Protein AF-A0A933JXA4-F1 (afdb_monomer_lite)

Structure (mmCIF, N/CA/C/O backbone):
data_AF-A0A933JXA4-F1
#
_entry.id   AF-A0A933JXA4-F1
#
loop_
_atom_site.group_PDB
_atom_site.id
_atom_site.type_symbol
_atom_site.label_atom_id
_atom_site.label_alt_id
_atom_site.label_comp_id
_atom_site.label_asym_id
_atom_site.label_entity_id
_atom_site.label_seq_id
_atom_site.pdbx_PDB_ins_code
_atom_site.Cartn_x
_atom_site.Cartn_y
_atom_site.Cartn_z
_atom_site.occupancy
_atom_site.B_iso_or_equiv
_atom_site.auth_seq_id
_atom_site.auth_comp_id
_atom_site.auth_asym_id
_atom_site.auth_atom_id
_atom_site.pdbx_PDB_model_num
ATOM 1 N N . MET A 1 1 ? -18.574 -13.509 9.009 1.00 52.78 1 MET A N 1
ATOM 2 C CA . MET A 1 1 ? -18.411 -13.246 10.457 1.00 52.78 1 MET A CA 1
ATOM 3 C C . MET A 1 1 ? -16.922 -13.325 10.754 1.00 52.78 1 MET A C 1
ATOM 5 O O . MET A 1 1 ? -16.313 -14.277 10.286 1.00 52.78 1 MET A O 1
ATOM 9 N N . LYS A 1 2 ? -16.313 -12.320 11.395 1.00 67.38 2 LYS A N 1
ATOM 10 C CA . LYS A 1 2 ? -14.882 -12.380 11.753 1.00 67.38 2 LYS A CA 1
ATOM 11 C C . LYS A 1 2 ? -14.709 -13.347 12.927 1.00 67.38 2 LYS A C 1
ATOM 13 O O . LYS A 1 2 ? -15.481 -13.249 13.876 1.00 67.38 2 LYS A O 1
ATOM 18 N N . SER A 1 3 ? -13.765 -14.282 12.828 1.00 77.12 3 SER A N 1
ATOM 19 C CA . SER A 1 3 ? -13.512 -15.316 13.844 1.00 77.12 3 SER A CA 1
ATOM 20 C C . SER A 1 3 ? -12.386 -14.953 14.807 1.00 77.12 3 SER A C 1
ATOM 22 O O . SER A 1 3 ? -12.385 -15.422 15.941 1.00 77.12 3 SER A O 1
ATOM 24 N N . ASP A 1 4 ? -11.456 -14.103 14.371 1.00 80.75 4 ASP A N 1
ATOM 25 C CA . ASP A 1 4 ? -10.191 -13.909 15.071 1.00 80.75 4 ASP A CA 1
ATOM 26 C C . ASP A 1 4 ? -10.184 -12.562 15.797 1.00 80.75 4 ASP A C 1
ATOM 28 O O . ASP A 1 4 ? -10.497 -11.516 15.221 1.00 80.75 4 ASP A O 1
ATOM 32 N N . VAL A 1 5 ? -9.833 -12.595 17.084 1.00 81.25 5 VAL A N 1
ATOM 33 C CA . VAL A 1 5 ? -9.702 -11.408 17.932 1.00 81.25 5 VAL A CA 1
ATOM 34 C C . VAL A 1 5 ? -8.224 -11.156 18.187 1.00 81.25 5 VAL A C 1
ATOM 36 O O . VAL A 1 5 ? -7.537 -11.977 18.793 1.00 81.25 5 VAL A O 1
ATOM 39 N N . TYR A 1 6 ? -7.742 -9.993 17.758 1.00 78.62 6 TYR A N 1
ATOM 40 C CA . TYR A 1 6 ? -6.376 -9.546 18.005 1.00 78.62 6 TYR A CA 1
ATOM 41 C C . TYR A 1 6 ? -6.359 -8.492 19.112 1.00 78.62 6 TYR A C 1
ATOM 43 O O . TYR A 1 6 ? -7.129 -7.535 19.088 1.00 78.62 6 TYR A O 1
ATOM 51 N N . SER A 1 7 ? -5.457 -8.657 20.081 1.00 84.44 7 SER A N 1
ATOM 52 C CA . SER A 1 7 ? -5.217 -7.672 21.138 1.00 84.44 7 SER A CA 1
ATOM 53 C C . SER A 1 7 ? -3.919 -6.925 20.853 1.00 84.44 7 SER A C 1
ATOM 55 O O . SER A 1 7 ? -2.847 -7.530 20.841 1.00 84.44 7 SER A O 1
ATOM 57 N N . TRP A 1 8 ? -3.997 -5.609 20.649 1.00 84.75 8 TRP A N 1
ATOM 58 C CA . TRP A 1 8 ? -2.835 -4.751 20.406 1.00 84.75 8 TRP A CA 1
ATOM 59 C C . TRP A 1 8 ? -2.557 -3.841 21.598 1.00 84.75 8 TRP A C 1
ATOM 61 O O . TRP A 1 8 ? -3.471 -3.338 22.250 1.00 84.75 8 TRP A O 1
ATOM 71 N N . ARG A 1 9 ? -1.273 -3.597 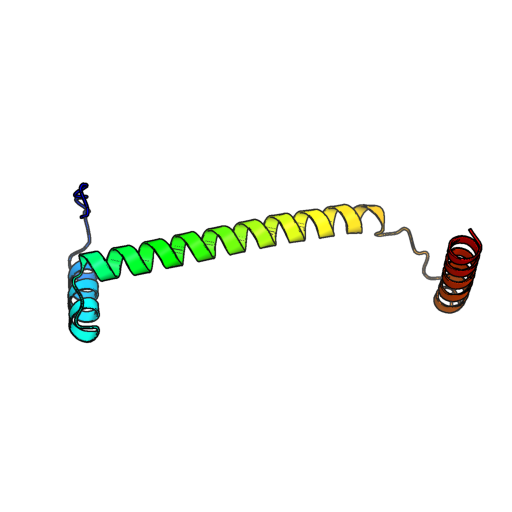21.867 1.00 92.06 9 ARG A N 1
ATOM 72 C CA . ARG A 1 9 ? -0.849 -2.554 22.803 1.00 92.06 9 ARG A CA 1
ATOM 73 C C . ARG A 1 9 ? -0.643 -1.262 22.029 1.00 92.06 9 ARG A C 1
ATOM 75 O O . ARG A 1 9 ? 0.219 -1.195 21.161 1.00 92.06 9 ARG A O 1
ATOM 82 N N . LEU A 1 10 ? -1.433 -0.250 22.364 1.00 91.44 10 LEU A N 1
ATOM 83 C CA . LEU A 1 10 ? -1.362 1.083 21.778 1.00 91.44 10 LEU A CA 1
ATOM 84 C C . LEU A 1 10 ? -1.008 2.088 22.872 1.00 91.44 10 LEU A C 1
ATOM 86 O O . LEU A 1 10 ? -1.357 1.894 24.039 1.00 91.44 10 LEU A O 1
ATOM 90 N N . SER A 1 11 ? -0.339 3.177 22.501 1.00 94.75 11 SER A N 1
ATOM 91 C CA . SER A 1 11 ? -0.235 4.323 23.401 1.00 94.75 11 SER A CA 1
ATOM 92 C C . SER A 1 11 ? -1.625 4.929 23.622 1.00 94.75 11 SER A C 1
ATOM 94 O O . SER A 1 11 ? -2.503 4.841 22.760 1.00 94.75 11 SER A O 1
ATOM 96 N N . HIS A 1 12 ? -1.829 5.571 24.773 1.00 92.31 12 HIS A N 1
ATOM 97 C CA . HIS A 1 12 ? -3.113 6.201 25.093 1.00 92.31 12 HIS A CA 1
ATOM 98 C C . HIS A 1 12 ? -3.528 7.241 24.037 1.00 92.31 12 HIS A C 1
ATOM 100 O O . HIS A 1 12 ? -4.681 7.275 23.616 1.00 92.31 12 HIS A O 1
ATOM 106 N N . GLY A 1 13 ? -2.574 8.053 23.564 1.00 95.94 13 GLY A N 1
ATOM 107 C CA . GLY A 1 13 ? -2.825 9.056 22.526 1.00 95.94 13 GLY A CA 1
ATOM 108 C C . GLY A 1 13 ? -3.272 8.438 21.201 1.00 95.94 13 GLY A C 1
ATOM 109 O O . GLY A 1 13 ? -4.243 8.901 20.611 1.00 95.94 13 GLY A O 1
ATOM 1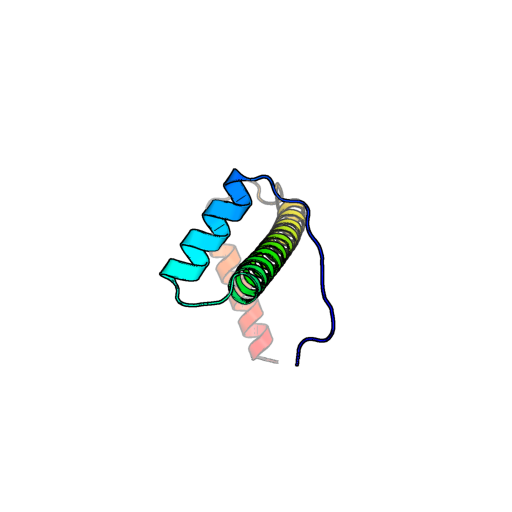10 N N . LEU A 1 14 ? -2.622 7.351 20.771 1.00 94.69 14 LEU A N 1
ATOM 111 C CA . LEU A 1 14 ? -2.987 6.664 19.532 1.00 94.69 14 LEU A CA 1
ATOM 112 C C . LEU A 1 14 ? -4.370 6.014 19.628 1.00 94.69 14 LEU A C 1
ATOM 114 O O . LEU A 1 14 ? -5.155 6.106 18.689 1.00 94.69 14 LEU A O 1
ATOM 118 N N . LYS A 1 15 ? -4.690 5.395 20.771 1.00 94.12 15 LYS A N 1
ATOM 119 C CA . LYS A 1 15 ? -6.023 4.834 21.015 1.00 94.12 1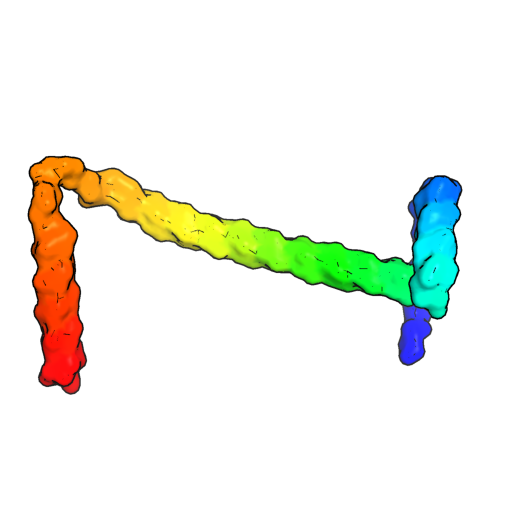5 LYS A CA 1
ATOM 120 C C . LYS A 1 15 ? -7.107 5.913 20.896 1.00 94.12 15 LYS A C 1
ATOM 122 O O . LYS A 1 15 ? -8.066 5.717 20.158 1.00 94.12 15 LYS A O 1
ATOM 127 N N . SER A 1 16 ? -6.919 7.046 21.573 1.00 96.25 16 SER A N 1
ATOM 128 C CA . SER A 1 16 ? -7.875 8.159 21.552 1.00 96.25 16 SER A CA 1
ATOM 129 C C . SER A 1 16 ? -8.082 8.716 20.138 1.00 96.25 16 SER A C 1
ATOM 131 O O . SER A 1 16 ? -9.213 8.931 19.710 1.00 96.25 16 SER A O 1
ATOM 133 N N . ALA A 1 17 ? -7.000 8.869 19.366 1.00 97.00 17 ALA A N 1
ATOM 134 C CA . ALA A 1 17 ? -7.083 9.317 17.978 1.00 97.00 17 ALA A CA 1
ATOM 135 C C . ALA A 1 17 ? -7.891 8.347 17.095 1.00 97.00 17 ALA A C 1
ATOM 137 O O . ALA A 1 17 ? -8.737 8.783 16.320 1.00 97.00 17 ALA A O 1
ATOM 138 N N . LEU A 1 18 ? -7.674 7.034 17.241 1.00 95.88 18 LEU A N 1
ATOM 139 C CA . LEU A 1 18 ? -8.424 6.016 16.496 1.00 95.88 18 LEU A CA 1
ATOM 140 C C . LEU A 1 18 ? -9.911 5.995 16.865 1.00 95.88 18 LEU A C 1
ATOM 142 O O . LEU A 1 18 ? -10.753 5.835 15.986 1.00 95.88 18 LEU A O 1
ATOM 146 N N . GLU A 1 19 ? -10.241 6.149 18.148 1.00 96.44 19 GLU A N 1
ATOM 147 C CA . GLU A 1 19 ? -11.629 6.222 18.616 1.00 96.44 19 GLU A CA 1
ATOM 148 C C . GLU A 1 19 ? -12.337 7.463 18.066 1.00 96.44 19 GLU A C 1
ATOM 150 O O . GLU A 1 19 ? -13.455 7.359 17.563 1.00 96.44 19 GLU A O 1
ATOM 155 N N . HIS A 1 20 ? -11.669 8.618 18.097 1.00 97.69 20 HIS A N 1
ATOM 156 C CA . HIS A 1 20 ? -12.206 9.861 17.554 1.00 97.69 20 HIS A CA 1
ATOM 157 C C . HIS A 1 20 ? -12.446 9.773 16.040 1.00 97.69 20 HIS A C 1
ATOM 159 O O . HIS A 1 20 ? -13.509 10.160 15.558 1.00 97.69 20 HIS A O 1
ATOM 165 N N . GLU A 1 21 ? -11.491 9.220 15.290 1.00 97.62 21 GLU A N 1
ATOM 166 C CA . GLU A 1 21 ? -11.615 9.063 13.839 1.00 97.62 21 GLU A CA 1
ATOM 167 C C . GLU A 1 21 ? -12.717 8.059 13.468 1.00 97.62 21 GLU A C 1
ATOM 169 O O . GLU A 1 21 ? -13.531 8.312 12.580 1.00 97.62 21 GLU A O 1
ATOM 174 N N . ALA A 1 22 ? -12.805 6.939 14.192 1.00 96.88 22 ALA A N 1
ATOM 175 C CA . ALA A 1 22 ? -13.869 5.958 13.998 1.00 96.88 22 ALA A CA 1
ATOM 176 C C . ALA A 1 22 ? -15.251 6.577 14.266 1.00 96.88 22 ALA A C 1
ATOM 178 O O . ALA A 1 22 ? -16.180 6.369 13.483 1.00 96.88 22 ALA A O 1
ATOM 179 N N . GLN A 1 23 ? -15.362 7.397 15.317 1.00 97.06 23 GLN A N 1
ATOM 180 C CA . GLN A 1 23 ? -16.581 8.135 15.641 1.00 97.06 23 GLN A CA 1
ATOM 181 C C . GLN A 1 23 ? -16.947 9.149 14.550 1.00 97.06 23 GLN A C 1
ATOM 183 O O . GLN A 1 23 ? -18.111 9.213 14.156 1.00 97.06 23 GLN A O 1
ATOM 188 N N . ALA A 1 24 ? -15.975 9.911 14.038 1.00 97.25 24 ALA A N 1
ATOM 189 C CA . ALA A 1 24 ? -16.189 10.882 12.962 1.00 97.25 24 ALA A CA 1
ATOM 190 C C . ALA A 1 24 ? -16.682 10.216 11.667 1.00 97.25 24 ALA A C 1
ATOM 192 O O . ALA A 1 24 ? -17.536 10.759 10.968 1.00 97.25 24 ALA A O 1
ATOM 193 N N . LEU A 1 25 ? -16.182 9.013 11.377 1.00 96.38 25 LEU A N 1
ATOM 194 C CA . LEU A 1 25 ? -16.584 8.204 10.226 1.00 96.38 25 LEU A CA 1
ATOM 195 C C . LEU A 1 25 ? -17.855 7.370 10.473 1.00 96.38 25 LEU A C 1
ATOM 197 O O . LEU A 1 25 ? -18.351 6.738 9.541 1.00 96.38 25 LEU A O 1
ATOM 201 N N . GLY A 1 26 ? -18.379 7.341 11.703 1.00 97.06 26 GLY A N 1
ATOM 202 C CA . GLY A 1 26 ? -19.555 6.548 12.070 1.00 97.06 26 GLY A CA 1
ATOM 203 C C . GLY A 1 26 ? -19.344 5.031 11.968 1.00 97.06 26 GLY A C 1
ATOM 204 O O . GLY A 1 26 ? -20.299 4.292 11.730 1.00 97.06 26 GLY A O 1
ATOM 205 N N . ILE A 1 27 ? -18.105 4.556 12.121 1.00 96.75 27 ILE A N 1
ATOM 206 C CA . ILE A 1 27 ? -17.739 3.134 12.039 1.00 96.75 27 ILE A CA 1
ATOM 207 C C . ILE A 1 27 ? -17.109 2.646 13.345 1.00 96.75 27 ILE A C 1
ATOM 209 O O . ILE A 1 27 ? -16.721 3.425 14.208 1.00 96.75 27 ILE A O 1
ATOM 213 N N . SER A 1 28 ? -16.984 1.327 13.508 1.00 94.31 28 SER A N 1
ATOM 214 C CA . SER A 1 28 ? -16.251 0.771 14.648 1.00 94.31 28 SER A CA 1
ATOM 215 C C . SER A 1 28 ? -14.739 0.942 14.476 1.00 94.31 28 SER A C 1
ATOM 217 O O . SER A 1 28 ? -14.219 0.899 13.361 1.00 94.31 28 SER A O 1
ATOM 219 N N . VAL A 1 29 ? -14.011 1.042 15.593 1.00 93.06 29 VAL A N 1
ATOM 220 C CA . VAL A 1 29 ? -12.535 1.061 15.592 1.00 93.06 29 VAL A CA 1
ATOM 221 C C . VAL A 1 29 ? -11.965 -0.167 14.878 1.00 93.06 29 VAL A C 1
ATOM 223 O O . VAL A 1 29 ? -10.996 -0.053 14.139 1.00 93.06 29 VAL A O 1
ATOM 226 N N . ALA A 1 30 ? -12.598 -1.335 15.030 1.00 90.88 30 ALA A N 1
ATOM 227 C CA . ALA A 1 30 ? -12.201 -2.542 14.309 1.00 90.88 30 ALA A CA 1
ATOM 228 C C . ALA A 1 30 ? -12.293 -2.352 12.785 1.00 90.88 30 ALA A C 1
ATOM 230 O O . ALA A 1 30 ? -11.329 -2.626 12.079 1.00 90.88 30 ALA A O 1
ATOM 231 N N . ALA A 1 31 ? -13.413 -1.816 12.285 1.00 92.94 31 ALA A N 1
ATOM 232 C CA . ALA A 1 31 ? -13.585 -1.549 10.858 1.00 92.94 31 ALA A CA 1
ATOM 233 C C . ALA A 1 31 ? -12.582 -0.508 10.331 1.00 92.94 31 ALA A C 1
ATOM 235 O O . ALA A 1 31 ? -12.067 -0.661 9.223 1.00 92.94 31 ALA A O 1
ATOM 236 N N . LEU A 1 32 ? -12.273 0.518 11.131 1.00 95.00 32 LEU A N 1
ATOM 237 C CA . LEU A 1 32 ? -11.240 1.497 10.797 1.00 95.00 32 LEU A CA 1
ATOM 238 C C . LEU A 1 32 ? -9.856 0.839 10.692 1.00 95.00 32 LEU A C 1
ATOM 240 O O . LEU A 1 32 ? -9.142 1.061 9.716 1.00 95.00 32 LEU A O 1
ATOM 244 N N . LEU A 1 33 ? -9.487 -0.002 11.660 1.00 92.94 33 LEU A N 1
ATOM 245 C CA . LEU A 1 33 ? -8.202 -0.702 11.665 1.00 92.94 33 LEU A CA 1
ATOM 246 C C . LEU A 1 33 ? -8.053 -1.660 10.486 1.00 92.94 33 LEU A C 1
ATOM 248 O O . LEU A 1 33 ? -6.975 -1.720 9.895 1.00 92.94 33 LEU A O 1
ATOM 252 N N . ASP A 1 34 ? -9.115 -2.372 10.110 1.00 92.31 34 ASP A N 1
ATOM 253 C CA . ASP A 1 34 ? -9.096 -3.231 8.925 1.00 92.31 34 ASP A CA 1
ATOM 254 C C . ASP A 1 34 ? -8.850 -2.423 7.657 1.00 92.31 34 ASP A C 1
ATOM 256 O O . ASP A 1 34 ? -8.036 -2.814 6.821 1.00 92.31 34 ASP A O 1
ATOM 260 N N . ARG A 1 35 ? -9.525 -1.276 7.527 1.00 95.00 35 ARG A N 1
ATOM 261 C CA . ARG A 1 35 ? -9.352 -0.380 6.385 1.00 95.00 35 ARG A CA 1
ATOM 262 C C . ARG A 1 35 ? -7.920 0.142 6.304 1.00 95.00 35 ARG A C 1
ATOM 264 O O . ARG A 1 35 ? -7.288 -0.018 5.265 1.00 95.00 35 ARG A O 1
ATOM 271 N N . ILE A 1 36 ? -7.398 0.696 7.399 1.00 95.19 36 ILE A N 1
ATOM 272 C CA . ILE A 1 36 ? -6.022 1.213 7.468 1.00 95.19 36 ILE A CA 1
ATOM 273 C C . ILE A 1 36 ? -5.022 0.104 7.129 1.00 95.19 36 ILE A C 1
ATOM 275 O O . ILE A 1 36 ? -4.091 0.313 6.354 1.00 95.19 36 ILE A O 1
ATOM 279 N N . SER A 1 37 ? -5.224 -1.093 7.682 1.00 93.75 37 SER A N 1
ATOM 280 C CA . SER A 1 37 ? -4.330 -2.232 7.460 1.00 93.75 37 SER A CA 1
ATOM 281 C C . SER A 1 37 ? -4.371 -2.710 6.007 1.00 93.75 37 SER A C 1
ATOM 283 O O . SER A 1 37 ? -3.325 -2.997 5.421 1.00 93.75 37 SER A O 1
ATOM 285 N N . ALA A 1 38 ? -5.559 -2.770 5.401 1.00 94.69 38 ALA A N 1
ATOM 286 C CA . ALA A 1 38 ? -5.729 -3.132 3.998 1.00 94.69 38 ALA A CA 1
ATOM 287 C C . ALA A 1 38 ? -5.077 -2.106 3.061 1.00 94.69 38 ALA A C 1
ATOM 289 O O . ALA A 1 38 ? -4.346 -2.502 2.150 1.00 94.69 38 ALA A O 1
ATOM 290 N N . GLU A 1 39 ? -5.297 -0.812 3.306 1.00 96.06 39 GLU A N 1
ATOM 291 C CA . GLU A 1 39 ? -4.693 0.284 2.540 1.00 96.06 39 GLU A CA 1
ATOM 292 C C . GLU A 1 39 ? -3.161 0.272 2.671 1.00 96.06 39 GLU A C 1
ATOM 294 O O . GLU A 1 39 ? -2.456 0.296 1.661 1.00 96.06 39 GLU A O 1
ATOM 299 N N . TRP A 1 40 ? -2.626 0.123 3.887 1.00 95.38 40 TRP A N 1
ATOM 300 C CA . TRP A 1 40 ? -1.179 0.046 4.113 1.00 95.38 40 TRP A CA 1
ATOM 301 C C . TRP A 1 40 ? -0.537 -1.152 3.398 1.00 95.38 40 TRP A C 1
ATOM 303 O O . TRP A 1 40 ? 0.486 -1.004 2.726 1.00 95.38 40 TRP A O 1
ATOM 313 N N . LEU A 1 41 ? -1.152 -2.339 3.482 1.00 94.50 41 LEU A N 1
ATOM 314 C CA . LEU A 1 41 ? -0.663 -3.533 2.785 1.00 94.50 41 LEU A CA 1
ATOM 315 C C . LEU A 1 41 ? -0.756 -3.399 1.261 1.00 94.50 41 LEU A C 1
ATOM 317 O O . LEU A 1 41 ? 0.100 -3.929 0.551 1.00 94.50 41 LEU A O 1
ATOM 321 N N . ALA A 1 42 ? -1.791 -2.733 0.747 1.00 93.75 42 ALA A N 1
ATOM 322 C CA . ALA A 1 42 ? -1.936 -2.482 -0.682 1.00 93.75 42 ALA A CA 1
ATOM 323 C C . ALA A 1 42 ? -0.844 -1.537 -1.197 1.00 93.75 42 ALA A C 1
ATOM 325 O O . ALA A 1 42 ? -0.165 -1.884 -2.163 1.00 93.75 42 ALA A O 1
ATOM 326 N N . ASN A 1 43 ? -0.615 -0.416 -0.508 1.00 92.81 43 ASN A N 1
ATOM 327 C CA . ASN A 1 43 ? 0.424 0.548 -0.874 1.00 92.81 43 ASN A CA 1
ATOM 328 C C . ASN A 1 43 ? 1.815 -0.087 -0.835 1.00 92.81 43 ASN A C 1
ATOM 330 O O . ASN A 1 43 ? 2.570 0.023 -1.795 1.00 92.81 43 ASN A O 1
ATOM 334 N N . ARG A 1 44 ? 2.116 -0.864 0.210 1.00 90.50 44 ARG A N 1
ATOM 335 C CA . ARG A 1 44 ? 3.405 -1.555 0.327 1.00 90.50 44 ARG A CA 1
ATOM 336 C C . ARG A 1 44 ? 3.656 -2.562 -0.804 1.00 90.50 44 ARG A C 1
ATOM 338 O O . ARG A 1 44 ? 4.792 -2.737 -1.234 1.00 90.50 44 ARG A O 1
ATOM 345 N N . ARG A 1 45 ? 2.612 -3.240 -1.300 1.00 87.44 45 ARG A N 1
ATOM 346 C CA . ARG A 1 45 ? 2.728 -4.124 -2.476 1.00 87.44 45 ARG A CA 1
ATOM 347 C C . ARG A 1 45 ? 2.952 -3.343 -3.770 1.00 87.44 45 ARG A C 1
ATOM 349 O O . ARG A 1 45 ? 3.714 -3.806 -4.617 1.00 87.44 45 ARG A O 1
ATOM 356 N N . ALA A 1 46 ? 2.300 -2.193 -3.925 1.00 85.44 46 ALA A N 1
ATOM 357 C CA . ALA A 1 46 ? 2.515 -1.321 -5.075 1.00 85.44 46 ALA A CA 1
ATOM 358 C C . ALA A 1 46 ? 3.965 -0.808 -5.108 1.00 85.44 46 ALA A C 1
ATOM 360 O O . ALA A 1 46 ? 4.643 -0.990 -6.113 1.00 85.44 46 ALA A O 1
ATOM 361 N N . GLU A 1 47 ? 4.480 -0.312 -3.980 1.00 85.94 47 GLU A N 1
ATOM 362 C CA . GLU A 1 47 ? 5.874 0.141 -3.848 1.00 85.94 47 GLU A CA 1
ATOM 363 C C . GLU A 1 47 ? 6.889 -0.961 -4.189 1.00 85.94 47 GLU A C 1
ATOM 365 O O . GLU A 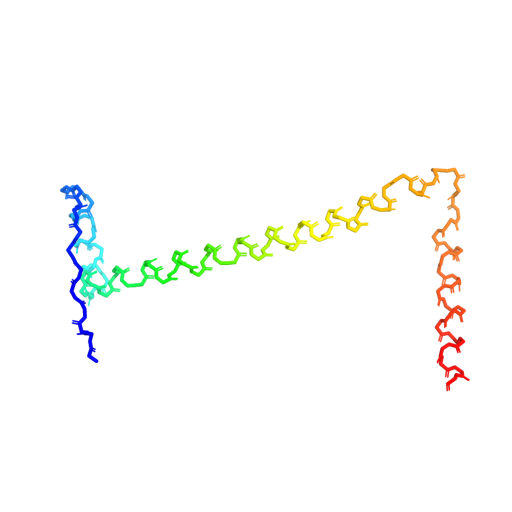1 47 ? 7.831 -0.722 -4.942 1.00 85.94 47 GLU A O 1
ATOM 370 N N . ALA A 1 48 ? 6.678 -2.187 -3.697 1.00 79.69 48 ALA A N 1
ATOM 371 C CA . ALA A 1 48 ? 7.546 -3.320 -4.028 1.00 79.69 48 ALA A CA 1
ATOM 372 C C . ALA A 1 48 ? 7.529 -3.644 -5.535 1.00 79.69 48 ALA A C 1
ATOM 374 O O . ALA A 1 48 ? 8.572 -3.909 -6.133 1.00 79.69 48 ALA A O 1
ATOM 375 N N . THR A 1 49 ? 6.354 -3.569 -6.166 1.00 82.19 49 THR A N 1
ATOM 376 C CA . THR A 1 49 ? 6.202 -3.792 -7.614 1.00 82.19 49 THR A CA 1
ATOM 377 C C . THR A 1 49 ? 6.939 -2.721 -8.419 1.00 82.19 49 THR A C 1
ATOM 379 O O . THR A 1 49 ? 7.604 -3.034 -9.412 1.00 82.19 49 THR A O 1
ATOM 382 N N . ASP A 1 50 ? 6.863 -1.465 -7.979 1.00 84.94 50 ASP A N 1
ATOM 383 C CA . ASP A 1 50 ? 7.562 -0.346 -8.605 1.00 84.94 50 ASP A CA 1
ATOM 384 C C . ASP A 1 50 ? 9.080 -0.475 -8.444 1.00 84.94 50 ASP A C 1
ATOM 386 O O . ASP A 1 50 ? 9.824 -0.257 -9.403 1.00 84.94 50 ASP A O 1
ATOM 390 N N . GLU A 1 51 ? 9.567 -0.905 -7.279 1.00 85.25 51 GLU A N 1
ATOM 391 C CA . GLU A 1 51 ? 10.995 -1.137 -7.051 1.00 85.25 51 GLU A CA 1
ATOM 392 C C . GLU A 1 51 ? 11.545 -2.268 -7.934 1.00 85.25 51 GLU A C 1
ATOM 394 O O . GLU A 1 51 ? 12.589 -2.101 -8.578 1.00 85.25 51 GLU A O 1
ATOM 399 N N . GLU A 1 52 ? 10.826 -3.387 -8.043 1.00 82.44 52 GLU A N 1
ATOM 400 C CA . GLU A 1 52 ? 11.163 -4.489 -8.952 1.00 82.44 52 GLU A CA 1
ATOM 401 C C . GLU A 1 52 ? 11.125 -4.048 -10.423 1.00 82.44 52 GLU A C 1
ATOM 403 O O . GLU A 1 52 ? 11.966 -4.442 -11.242 1.00 82.44 52 GLU A O 1
ATOM 408 N N . HIS A 1 53 ? 10.157 -3.208 -10.790 1.00 81.81 53 HIS A N 1
ATOM 409 C CA . HIS A 1 53 ? 10.073 -2.633 -12.126 1.00 81.81 53 HIS A CA 1
ATOM 410 C C . HIS A 1 53 ? 11.269 -1.720 -12.428 1.00 81.81 53 HIS A C 1
ATOM 412 O O . HIS A 1 53 ? 11.931 -1.891 -13.457 1.00 81.81 53 HIS A O 1
ATOM 418 N N . LEU A 1 54 ? 11.617 -0.824 -11.505 1.00 86.19 54 LEU A N 1
ATOM 419 C CA . LEU A 1 54 ? 12.792 0.037 -11.613 1.00 86.19 54 LEU A CA 1
ATOM 420 C C . LEU A 1 54 ? 14.090 -0.775 -11.648 1.00 86.19 54 LEU A C 1
ATOM 422 O O . LEU A 1 54 ? 14.996 -0.436 -12.408 1.00 86.19 54 LEU A O 1
ATOM 426 N N . ALA A 1 55 ? 14.190 -1.867 -10.889 1.00 88.88 55 ALA A N 1
ATOM 427 C CA . ALA A 1 55 ? 15.336 -2.771 -10.940 1.00 88.88 55 ALA A CA 1
ATOM 428 C C . ALA A 1 55 ? 15.498 -3.407 -12.330 1.00 88.88 55 ALA A C 1
ATOM 430 O O . ALA A 1 55 ? 16.605 -3.410 -12.872 1.00 88.88 55 ALA A O 1
ATOM 431 N N . ARG A 1 56 ? 14.401 -3.858 -12.956 1.00 87.44 56 ARG A N 1
ATOM 432 C CA . ARG A 1 56 ? 14.420 -4.384 -14.335 1.00 87.44 56 ARG A CA 1
ATOM 433 C C . ARG A 1 56 ? 14.822 -3.327 -15.362 1.00 87.44 56 ARG A C 1
ATOM 435 O O . ARG A 1 56 ? 15.614 -3.624 -16.262 1.00 87.44 56 ARG A O 1
ATOM 442 N N . ILE A 1 57 ? 14.319 -2.098 -15.222 1.00 88.69 57 ILE A N 1
ATOM 443 C CA . ILE A 1 57 ? 14.721 -0.975 -16.081 1.00 88.69 57 ILE A CA 1
ATOM 444 C C . ILE A 1 57 ? 16.214 -0.695 -15.913 1.00 88.69 57 ILE A C 1
ATOM 446 O O . ILE A 1 57 ? 16.925 -0.620 -16.911 1.00 88.69 57 ILE A O 1
ATOM 450 N N . ARG A 1 58 ? 16.713 -0.597 -14.673 1.00 89.25 58 ARG A N 1
ATOM 451 C CA . ARG A 1 58 ? 18.137 -0.361 -14.386 1.00 89.25 58 ARG A CA 1
ATOM 452 C C . ARG A 1 58 ? 19.025 -1.458 -14.959 1.00 89.25 58 ARG A C 1
ATOM 454 O O . ARG A 1 58 ? 20.037 -1.134 -15.567 1.00 89.25 58 ARG A O 1
ATOM 461 N N . ALA A 1 59 ? 18.639 -2.726 -14.822 1.00 90.31 59 ALA A N 1
ATOM 462 C CA . ALA A 1 59 ? 19.380 -3.845 -15.399 1.00 90.31 59 ALA A CA 1
ATOM 463 C C . ALA A 1 59 ? 19.454 -3.749 -16.932 1.00 90.31 59 ALA A C 1
ATOM 465 O O . ALA A 1 59 ? 20.527 -3.884 -17.513 1.00 90.31 59 ALA A O 1
ATOM 466 N N . SER A 1 60 ? 18.332 -3.432 -17.583 1.00 88.50 60 SER A N 1
ATOM 467 C CA . SER A 1 60 ? 18.281 -3.259 -19.042 1.00 88.50 60 SER A CA 1
ATOM 468 C C . SER A 1 60 ? 19.092 -2.043 -19.501 1.00 88.50 60 SER A C 1
ATOM 470 O O . SER A 1 60 ? 19.817 -2.108 -20.492 1.00 88.50 60 SER A O 1
ATOM 472 N N . ALA A 1 61 ? 19.004 -0.936 -18.760 1.00 86.19 61 ALA A N 1
ATOM 473 C CA . ALA A 1 61 ? 19.761 0.278 -19.024 1.00 86.19 61 ALA A CA 1
ATOM 474 C C . ALA A 1 61 ? 21.265 0.055 -18.831 1.00 86.19 61 ALA A C 1
ATOM 476 O O . ALA A 1 61 ? 22.043 0.515 -19.659 1.00 86.19 61 ALA A O 1
ATOM 477 N N . ALA A 1 62 ? 21.686 -0.693 -17.808 1.00 88.75 62 ALA A N 1
ATOM 478 C CA . ALA A 1 62 ? 23.092 -1.012 -17.561 1.00 88.75 62 ALA A CA 1
ATOM 479 C C . ALA A 1 62 ? 23.755 -1.704 -18.762 1.00 88.75 62 ALA A C 1
ATOM 481 O O . ALA A 1 62 ? 24.904 -1.409 -19.071 1.00 88.75 62 ALA A O 1
ATOM 482 N N . CYS A 1 63 ? 23.023 -2.553 -19.491 1.00 85.00 63 CYS A N 1
ATOM 483 C CA . CYS A 1 63 ? 23.521 -3.172 -20.722 1.00 85.00 63 CYS A CA 1
ATOM 484 C C . CYS A 1 63 ? 23.686 -2.184 -21.892 1.00 85.00 63 CYS A C 1
ATOM 486 O O . CYS A 1 63 ? 24.429 -2.469 -22.828 1.00 85.00 63 CYS A O 1
ATOM 488 N N . ALA A 1 64 ? 22.980 -1.052 -21.874 1.00 81.62 64 ALA A N 1
ATOM 489 C CA . ALA A 1 64 ? 22.963 -0.074 -22.962 1.00 81.62 64 ALA A CA 1
ATOM 490 C C . ALA A 1 64 ? 23.783 1.194 -22.663 1.00 81.62 64 ALA A C 1
ATOM 492 O O . ALA A 1 64 ? 24.204 1.887 -23.594 1.00 81.62 64 ALA A O 1
ATOM 493 N N . ILE A 1 65 ? 24.020 1.522 -21.391 1.00 79.81 65 ILE A N 1
ATOM 494 C CA . ILE A 1 65 ? 24.827 2.676 -20.981 1.00 79.81 65 ILE A CA 1
ATOM 495 C C . ILE A 1 65 ? 26.247 2.520 -21.542 1.00 79.81 65 ILE A C 1
ATOM 497 O O . ILE A 1 65 ? 26.881 1.482 -21.395 1.00 79.81 65 ILE A O 1
ATOM 501 N N . GLY A 1 66 ? 26.739 3.557 -22.227 1.00 77.62 66 GLY A N 1
ATOM 502 C CA . GLY A 1 66 ? 28.058 3.554 -22.871 1.00 77.62 66 GLY A CA 1
ATOM 503 C C . GLY A 1 66 ? 28.111 2.890 -24.253 1.00 77.62 66 GLY A C 1
ATOM 504 O O . GLY A 1 66 ? 29.115 3.034 -24.941 1.00 77.62 66 GLY A O 1
ATOM 505 N N . SER A 1 67 ? 27.035 2.237 -24.712 1.00 78.00 67 SER A N 1
ATOM 506 C CA . SER A 1 67 ? 26.983 1.639 -26.062 1.00 78.00 67 SER A CA 1
ATOM 507 C C . SER A 1 67 ? 26.831 2.668 -27.193 1.00 78.00 67 SER A C 1
ATOM 509 O O . SER A 1 67 ? 27.060 2.360 -28.362 1.00 78.00 67 SER A O 1
ATOM 511 N N . ILE A 1 68 ? 26.441 3.903 -26.862 1.00 71.00 68 ILE A N 1
ATOM 512 C CA . ILE A 1 68 ? 26.220 4.982 -27.826 1.00 71.00 68 ILE A CA 1
ATOM 513 C C . ILE A 1 68 ? 27.417 5.935 -27.788 1.00 71.00 68 ILE A C 1
ATOM 515 O O . ILE A 1 68 ? 27.524 6.777 -26.902 1.00 71.00 68 ILE A O 1
ATOM 519 N N . GLU A 1 69 ? 28.300 5.853 -28.783 1.00 72.56 69 GLU A N 1
ATOM 520 C CA . GLU A 1 69 ? 29.386 6.833 -28.944 1.00 72.56 69 GLU A CA 1
ATOM 521 C C . GLU A 1 69 ? 28.828 8.192 -29.404 1.00 72.56 69 GLU A C 1
ATOM 523 O O . GLU A 1 69 ? 28.053 8.257 -30.358 1.00 72.56 69 GLU A O 1
ATOM 528 N N . GLY A 1 70 ? 29.226 9.294 -28.772 1.00 67.81 70 GLY A N 1
ATOM 529 C CA . GLY A 1 70 ? 28.631 10.618 -29.007 1.00 67.81 70 GLY A CA 1
ATOM 530 C C . GLY A 1 70 ? 28.927 11.284 -30.361 1.00 67.81 70 GLY A C 1
ATOM 531 O O . GLY A 1 70 ? 28.493 12.409 -30.576 1.00 67.81 70 GLY A O 1
ATOM 532 N N . GLN A 1 71 ? 29.664 10.644 -31.274 1.00 67.06 71 GLN A N 1
ATOM 533 C CA . GLN A 1 71 ? 30.238 11.319 -32.450 1.00 67.06 71 GLN A CA 1
ATOM 534 C C . GLN A 1 71 ? 29.421 11.231 -33.751 1.00 67.06 71 GLN A C 1
ATOM 536 O O . GLN A 1 71 ? 29.854 11.752 -34.774 1.00 67.06 71 GLN A O 1
ATOM 541 N N . ALA A 1 72 ? 28.240 10.608 -33.754 1.00 65.50 72 ALA A N 1
ATOM 542 C CA . ALA A 1 72 ? 27.468 10.406 -34.984 1.00 65.50 72 ALA A CA 1
ATOM 543 C C . ALA A 1 72 ? 26.129 11.165 -34.965 1.00 65.50 72 ALA A C 1
ATOM 545 O O . ALA A 1 72 ? 25.146 10.714 -34.374 1.00 65.50 72 ALA A O 1
ATOM 546 N N . SER A 1 73 ? 26.096 12.307 -35.659 1.00 70.69 73 SER A N 1
ATOM 547 C CA . SER A 1 73 ? 24.968 13.250 -35.726 1.00 70.69 73 SER A CA 1
ATOM 548 C C . SER A 1 73 ? 23.718 12.724 -36.448 1.00 70.69 73 SER A C 1
ATOM 550 O O . SER A 1 73 ? 22.636 13.266 -36.247 1.00 70.69 73 SER A O 1
ATOM 552 N N . ASN A 1 74 ? 23.826 11.651 -37.240 1.00 78.00 74 ASN A N 1
ATOM 553 C CA . ASN A 1 74 ? 22.735 11.092 -38.057 1.00 78.00 74 ASN A CA 1
ATOM 554 C C . ASN A 1 74 ? 22.233 9.704 -37.599 1.00 78.00 74 ASN A C 1
ATOM 556 O O . ASN A 1 74 ? 21.532 9.007 -38.339 1.00 78.00 74 ASN A O 1
ATOM 560 N N . ARG A 1 75 ? 22.573 9.255 -36.381 1.00 74.06 75 ARG A N 1
ATOM 561 C CA . ARG A 1 75 ? 22.181 7.911 -35.904 1.00 74.06 75 ARG A CA 1
ATOM 562 C C . ARG A 1 75 ? 20.677 7.710 -35.769 1.00 74.06 75 ARG A C 1
ATOM 564 O O . ARG A 1 75 ? 20.210 6.596 -35.987 1.00 74.06 75 ARG A O 1
ATOM 571 N N . SER A 1 76 ? 19.927 8.749 -35.413 1.00 78.69 76 SER A N 1
ATOM 572 C CA . SER A 1 76 ? 18.466 8.672 -35.291 1.00 78.69 76 SER A CA 1
ATOM 573 C C . SER A 1 76 ? 17.803 8.368 -36.638 1.00 78.69 76 SER A C 1
ATOM 575 O O . SER A 1 76 ? 16.906 7.527 -36.709 1.00 78.69 76 SER A O 1
ATOM 577 N N . GLU A 1 77 ? 18.287 8.987 -37.715 1.00 84.12 77 GLU A N 1
ATOM 578 C CA . GLU A 1 77 ? 17.815 8.758 -39.084 1.00 84.12 77 GLU A CA 1
ATOM 579 C C . GLU A 1 77 ? 18.155 7.340 -39.549 1.00 84.12 77 GLU A C 1
ATOM 581 O O . GLU A 1 77 ? 17.266 6.593 -39.965 1.00 84.12 77 GLU A O 1
ATOM 586 N N . ARG A 1 78 ? 19.406 6.910 -39.344 1.00 82.88 78 ARG A N 1
ATOM 587 C CA . ARG A 1 78 ? 19.857 5.558 -39.704 1.00 82.88 78 ARG A CA 1
ATOM 588 C C . ARG A 1 78 ? 19.137 4.463 -38.909 1.00 82.88 78 ARG A C 1
ATOM 590 O O . ARG A 1 78 ? 18.766 3.432 -39.465 1.00 82.88 78 ARG A O 1
ATOM 597 N N . ALA A 1 79 ? 18.889 4.679 -37.616 1.00 85.31 79 ALA A N 1
ATOM 598 C CA . ALA A 1 79 ? 18.098 3.762 -36.796 1.00 85.31 79 ALA A CA 1
ATOM 599 C C . ALA A 1 79 ? 16.653 3.657 -37.308 1.00 85.31 79 ALA A C 1
ATOM 601 O O . ALA A 1 79 ? 16.103 2.557 -37.393 1.00 85.31 79 ALA A O 1
ATOM 602 N N . ARG A 1 80 ? 16.046 4.784 -37.698 1.00 86.44 80 ARG A N 1
ATOM 603 C CA . ARG A 1 80 ? 14.683 4.826 -38.242 1.00 86.44 80 ARG A CA 1
ATOM 604 C C . ARG A 1 80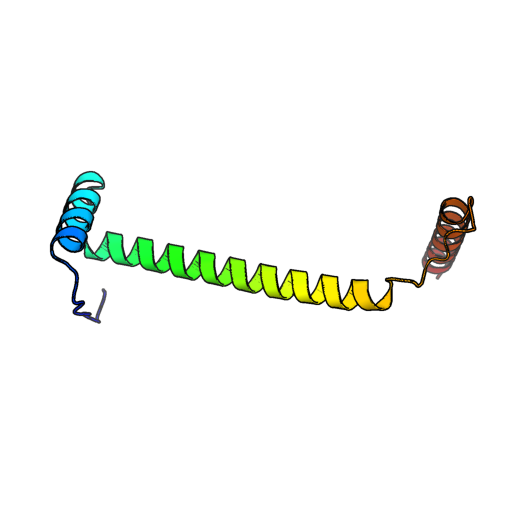 ? 14.562 4.050 -39.554 1.00 86.44 80 ARG A C 1
ATOM 606 O O . ARG A 1 80 ? 13.572 3.340 -39.739 1.00 86.44 80 ARG A O 1
ATOM 613 N N . GLU A 1 81 ? 15.538 4.175 -40.446 1.00 90.44 81 GLU A N 1
ATOM 614 C CA . GLU A 1 81 ? 15.585 3.420 -41.704 1.00 90.44 81 GLU A CA 1
ATOM 615 C C . GLU A 1 81 ? 15.717 1.916 -41.454 1.00 90.44 81 GLU A C 1
ATOM 617 O O . GLU A 1 81 ? 14.874 1.147 -41.916 1.00 90.44 81 GLU A O 1
ATOM 622 N N . LEU A 1 82 ? 16.669 1.505 -40.612 1.00 88.75 82 LEU A N 1
ATOM 623 C CA . LEU A 1 82 ? 16.884 0.095 -40.264 1.00 88.75 82 LEU A CA 1
ATOM 624 C C . LEU A 1 82 ? 15.657 -0.555 -39.607 1.00 88.75 82 LEU A C 1
ATOM 626 O O . LEU A 1 82 ? 15.329 -1.713 -39.878 1.00 88.75 82 LEU A O 1
ATOM 630 N N . VAL A 1 83 ? 14.950 0.177 -38.740 1.00 91.06 83 VAL A N 1
ATOM 631 C CA . VAL A 1 83 ? 13.698 -0.308 -38.137 1.00 91.06 83 VAL A CA 1
ATOM 632 C C . VAL A 1 83 ? 12.614 -0.468 -39.203 1.00 91.06 83 VAL A C 1
ATOM 634 O O . VAL A 1 83 ? 11.925 -1.489 -39.219 1.00 91.06 83 VAL A O 1
ATOM 637 N N . ARG A 1 84 ? 12.471 0.495 -40.122 1.00 90.88 84 ARG A N 1
ATOM 638 C CA . ARG A 1 84 ? 11.496 0.409 -41.222 1.00 90.88 84 ARG A CA 1
ATOM 639 C C . ARG A 1 84 ? 11.775 -0.770 -42.146 1.00 90.88 84 ARG A C 1
ATOM 641 O O . ARG A 1 84 ? 10.833 -1.465 -42.518 1.00 90.88 84 ARG A O 1
ATOM 648 N N . GLU A 1 85 ? 13.033 -1.018 -42.489 1.00 91.81 85 GLU A N 1
ATOM 649 C CA . GLU A 1 85 ? 13.429 -2.176 -43.296 1.00 91.81 85 GLU A CA 1
ATOM 650 C C . GLU A 1 85 ? 13.086 -3.493 -42.598 1.00 91.81 85 GLU A C 1
ATOM 652 O O . GLU A 1 85 ? 12.444 -4.358 -43.194 1.00 91.81 85 GLU A O 1
ATOM 657 N N . ARG A 1 86 ? 13.413 -3.619 -41.305 1.00 89.50 86 ARG A N 1
ATOM 658 C CA . ARG A 1 86 ? 13.065 -4.807 -40.510 1.00 89.50 86 ARG A CA 1
ATOM 659 C C . ARG A 1 86 ? 11.561 -5.044 -40.420 1.00 89.50 86 ARG A C 1
ATOM 661 O O . ARG A 1 86 ? 11.120 -6.186 -40.525 1.00 89.50 86 ARG A O 1
ATOM 668 N N . LEU A 1 87 ? 10.770 -3.989 -40.232 1.00 91.50 87 LEU A N 1
ATOM 669 C CA . LEU A 1 87 ? 9.310 -4.098 -40.183 1.00 91.50 87 LEU A CA 1
ATOM 670 C C . LEU A 1 87 ? 8.726 -4.514 -41.537 1.00 91.50 87 LEU A C 1
ATOM 672 O O . LEU A 1 87 ? 7.853 -5.377 -41.573 1.00 91.50 87 LEU A O 1
ATOM 676 N N . ARG A 1 88 ? 9.240 -3.968 -42.648 1.00 91.44 88 ARG A N 1
ATOM 677 C CA . ARG A 1 88 ? 8.839 -4.377 -44.005 1.00 91.44 88 ARG A CA 1
ATOM 678 C C . ARG A 1 88 ? 9.189 -5.837 -44.284 1.00 91.44 88 ARG A C 1
ATOM 680 O O . ARG A 1 88 ? 8.337 -6.572 -44.767 1.00 91.44 88 ARG A O 1
ATOM 687 N N . ALA A 1 89 ? 10.393 -6.274 -43.918 1.00 87.31 89 ALA A N 1
ATOM 688 C CA . ALA A 1 89 ? 10.814 -7.668 -44.059 1.00 87.31 89 ALA A CA 1
ATOM 689 C C . ALA A 1 89 ? 9.952 -8.628 -43.221 1.00 87.31 89 ALA A C 1
ATOM 691 O O . ALA A 1 89 ? 9.699 -9.754 -43.637 1.00 87.31 89 ALA A O 1
ATOM 692 N N . ARG A 1 90 ? 9.475 -8.180 -42.052 1.00 84.25 90 ARG A N 1
ATOM 693 C CA . ARG A 1 90 ? 8.572 -8.958 -41.195 1.00 84.25 90 ARG A CA 1
ATOM 694 C C . ARG A 1 90 ? 7.136 -9.013 -41.720 1.00 84.25 90 ARG A C 1
ATOM 696 O O . ARG A 1 90 ? 6.466 -9.995 -41.454 1.00 84.25 90 ARG A O 1
ATOM 703 N N . ALA A 1 91 ? 6.674 -7.981 -42.422 1.00 79.88 91 ALA A N 1
ATOM 704 C CA . ALA A 1 91 ? 5.339 -7.935 -43.025 1.00 79.88 91 ALA 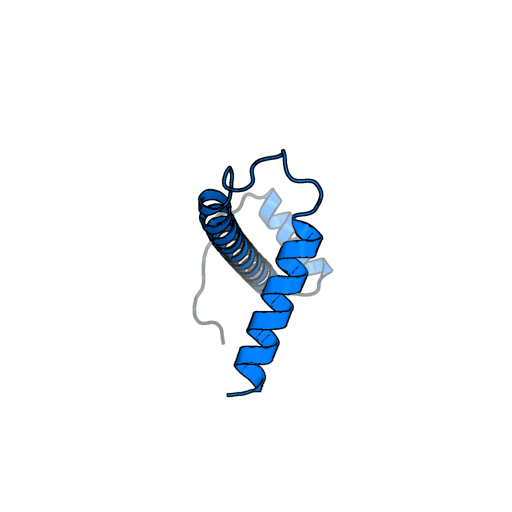A CA 1
ATOM 705 C C . ALA A 1 91 ? 5.262 -8.653 -44.386 1.00 79.88 91 ALA A C 1
ATOM 707 O O . ALA A 1 91 ? 4.177 -9.009 -44.830 1.00 79.88 91 ALA A O 1
ATOM 708 N N . ALA A 1 92 ? 6.403 -8.845 -45.052 1.00 71.94 92 ALA A N 1
ATOM 709 C CA . ALA A 1 92 ? 6.521 -9.599 -46.300 1.00 71.94 92 ALA A CA 1
ATOM 710 C C . ALA A 1 92 ? 6.679 -11.121 -46.087 1.00 71.94 92 ALA A C 1
ATOM 712 O O . ALA A 1 92 ? 6.879 -11.851 -47.058 1.00 71.94 92 ALA A O 1
ATOM 713 N N . LYS A 1 93 ? 6.626 -11.584 -44.833 1.00 57.59 93 LYS A N 1
ATOM 714 C CA . LYS A 1 93 ? 6.683 -12.987 -44.413 1.00 57.59 93 LYS A CA 1
ATOM 715 C C . LYS A 1 93 ? 5.367 -13.365 -43.747 1.00 57.59 93 LYS A C 1
ATOM 717 O O . LYS A 1 93 ? 4.938 -14.518 -43.957 1.00 57.59 93 LYS A O 1
#

Foldseek 3Di:
DDDDDDDDDDDPVVVVVLCVVCVVVVHDSVVVVVVVVVVVVVVVVVVVVVVVVVVVVVVVVVVVVPVDDPPDPCVVVVVVVVVVVVVVVVVVD

pLDDT: mean 86.66, std 9.32, range [52.78, 97.69]

Sequence (93 aa):
MKSDVYSWRLSHGLKSALEHEAQALGISVAALLDRISAEWLANRRAEATDEEHLARIRASAACAIGSIEGQASNRSERARELVRERLRARAAK

Secondary structure (DSSP, 8-state):
-----------HHHHHHHHHHHHHTTS-HHHHHHHHHHHHHHHHHHHHHHHHHHHHHHHHHHHHTT-S-TT-TTHHHHHHHHHHHHHHHHHT-

Radius of gyration: 27.56 Å; chains: 1; bounding box: 50×29×71 Å